Protein AF-A0A8H6TIL1-F1 (afdb_monomer_lite)

Radius of gyration: 24.9 Å; chains: 1; bounding box: 30×81×72 Å

Sequence (119 aa):
MLFAPAFISALLAAVATASPVRVPAKRNAIGIQLGSRISNNDDVAWIDGQKQSTAITITSGVANPCDFTFTLDGIDGTLQLFGCGTTPFGINNNGVEYALCERFSEPDNFGIHTTFHCA

Structure (mmCIF, N/CA/C/O backbone):
data_AF-A0A8H6TIL1-F1
#
_entry.id   AF-A0A8H6TIL1-F1
#
loop_
_atom_site.group_PDB
_atom_site.id
_atom_site.type_symbol
_atom_site.label_atom_id
_atom_site.label_alt_id
_atom_site.label_comp_id
_atom_site.label_asym_id
_atom_site.label_entity_id
_atom_site.label_seq_id
_atom_site.pdbx_PDB_ins_code
_atom_site.Cartn_x
_atom_site.Cartn_y
_atom_site.Cartn_z
_atom_site.occupancy
_atom_site.B_iso_or_equiv
_atom_site.auth_seq_id
_atom_site.auth_comp_id
_atom_site.auth_asym_id
_atom_site.auth_atom_id
_atom_site.pdbx_PDB_model_num
ATOM 1 N N . MET A 1 1 ? -12.234 59.659 56.436 1.00 40.84 1 MET A N 1
ATOM 2 C CA . MET A 1 1 ? -13.197 58.722 55.820 1.00 40.84 1 MET A CA 1
ATOM 3 C C . MET A 1 1 ? -12.487 58.058 54.650 1.00 40.84 1 MET A C 1
ATOM 5 O O . MET A 1 1 ? -12.149 58.751 53.701 1.00 40.84 1 MET A O 1
ATOM 9 N N . LEU A 1 2 ? -12.128 56.778 54.793 1.00 40.16 2 LEU A N 1
ATOM 10 C CA . LEU A 1 2 ? -11.455 55.971 53.767 1.00 40.16 2 LEU A CA 1
ATOM 11 C C . LEU A 1 2 ? -12.492 55.550 52.713 1.00 40.16 2 LEU A C 1
ATOM 13 O O . LEU A 1 2 ? -13.504 54.963 53.083 1.00 40.16 2 LEU A O 1
ATOM 17 N N . PHE A 1 3 ? -12.237 55.816 51.433 1.00 43.03 3 PHE A N 1
ATOM 18 C CA . PHE A 1 3 ? -13.013 55.268 50.318 1.00 43.03 3 PHE A CA 1
ATOM 19 C C . PHE A 1 3 ? -12.137 54.288 49.536 1.00 43.03 3 PHE A C 1
ATOM 21 O O . PHE A 1 3 ? -11.094 54.667 49.011 1.00 43.03 3 PHE A O 1
ATOM 28 N N . ALA A 1 4 ? -12.583 53.038 49.453 1.00 54.81 4 ALA A N 1
ATOM 29 C CA . ALA A 1 4 ? -12.119 52.053 48.487 1.00 54.81 4 ALA A CA 1
ATOM 30 C C . ALA A 1 4 ? -13.309 51.666 47.600 1.00 54.81 4 ALA A C 1
ATOM 32 O O . ALA A 1 4 ? -14.420 51.528 48.119 1.00 54.81 4 ALA A O 1
ATOM 33 N N . PRO A 1 5 ? -13.088 51.422 46.302 1.00 54.09 5 PRO A N 1
ATOM 34 C CA . PRO A 1 5 ? -13.904 50.449 45.599 1.00 54.09 5 PRO A CA 1
ATOM 35 C C . PRO A 1 5 ? -13.039 49.330 45.013 1.00 54.09 5 PRO A C 1
ATOM 37 O O . PRO A 1 5 ? -12.073 49.552 44.284 1.00 54.09 5 PRO A O 1
ATOM 40 N N . ALA A 1 6 ? -13.429 48.110 45.372 1.00 53.34 6 ALA A N 1
ATOM 41 C CA . ALA A 1 6 ? -12.929 46.855 44.847 1.00 53.34 6 ALA A CA 1
ATOM 42 C C . ALA A 1 6 ? -13.335 46.687 43.373 1.00 53.34 6 ALA A C 1
ATOM 44 O O . ALA A 1 6 ? -14.516 46.776 43.039 1.00 53.34 6 ALA A O 1
ATOM 45 N N . PHE A 1 7 ? -12.368 46.400 42.501 1.00 51.50 7 PHE A N 1
ATOM 46 C CA . PHE A 1 7 ? -12.638 45.926 41.146 1.00 51.50 7 PHE A CA 1
ATOM 47 C C . PHE A 1 7 ? -12.759 44.399 41.171 1.00 51.50 7 PHE A C 1
ATOM 49 O O . PHE A 1 7 ? -11.818 43.692 41.526 1.00 51.50 7 PHE A O 1
ATOM 56 N N . ILE A 1 8 ? -13.951 43.908 40.838 1.00 56.97 8 ILE A N 1
ATOM 57 C CA . ILE A 1 8 ? -14.301 42.487 40.785 1.00 56.97 8 ILE A CA 1
ATOM 58 C C . ILE A 1 8 ? -13.868 41.928 39.424 1.00 56.97 8 ILE A C 1
ATOM 60 O O . ILE A 1 8 ? -14.342 42.374 38.381 1.00 56.97 8 ILE A O 1
ATOM 64 N N . SER A 1 9 ? -12.968 40.945 39.451 1.00 54.09 9 SER A N 1
ATOM 65 C CA . SER A 1 9 ? -12.532 40.149 38.301 1.00 54.09 9 SER A CA 1
ATOM 66 C C . SER A 1 9 ? -13.682 39.313 37.727 1.00 54.09 9 SER A C 1
ATOM 68 O O . SER A 1 9 ? -14.272 38.504 38.440 1.00 54.09 9 SER A O 1
ATOM 70 N N . ALA A 1 10 ? -13.961 39.448 36.428 1.00 54.19 10 ALA A N 1
ATOM 71 C CA . ALA A 1 10 ? -14.852 38.550 35.694 1.00 54.19 10 ALA A CA 1
ATOM 72 C C . ALA A 1 10 ? -14.026 37.448 35.009 1.00 54.19 10 ALA A C 1
ATOM 74 O O . ALA A 1 10 ? -13.304 37.700 34.045 1.00 54.19 10 ALA A O 1
ATOM 75 N N . LEU A 1 11 ? -14.118 36.224 35.530 1.00 51.03 11 LEU A N 1
ATOM 76 C CA . LEU A 1 11 ? -13.513 35.025 34.956 1.00 51.03 11 LEU A CA 1
ATOM 77 C C . LEU A 1 11 ? -14.486 34.452 33.907 1.00 51.03 11 LEU A C 1
ATOM 79 O O . LEU A 1 11 ? -15.530 33.911 34.269 1.00 51.03 11 LEU A O 1
ATOM 83 N N . LEU A 1 12 ? -14.183 34.580 32.612 1.00 54.22 12 LEU A N 1
ATOM 84 C CA . LEU A 1 12 ? -14.920 33.855 31.571 1.00 54.22 12 LEU A CA 1
ATOM 85 C C . LEU A 1 12 ? -14.523 32.372 31.628 1.00 54.22 12 LEU A C 1
ATOM 87 O O . LEU A 1 12 ? -13.418 32.003 31.236 1.00 54.22 12 LEU A O 1
ATOM 91 N N . ALA A 1 13 ? -15.431 31.518 32.097 1.00 49.47 13 ALA A N 1
ATOM 92 C CA . ALA A 1 13 ? -15.307 30.073 31.957 1.00 49.47 13 ALA A CA 1
ATOM 93 C C . ALA A 1 13 ? -15.674 29.675 30.517 1.00 49.47 13 ALA A C 1
ATOM 95 O O . ALA A 1 13 ? -16.843 29.686 30.135 1.00 49.47 13 ALA A O 1
ATOM 96 N N . ALA A 1 14 ? -14.670 29.348 29.703 1.00 56.03 14 ALA A N 1
ATOM 97 C CA . ALA A 1 14 ? -14.881 28.751 28.392 1.00 56.03 14 ALA A CA 1
ATOM 98 C C . ALA A 1 14 ? -15.349 27.296 28.566 1.00 56.03 14 ALA A C 1
ATOM 100 O O . ALA A 1 14 ? -14.618 26.456 29.091 1.00 56.03 14 ALA A O 1
ATOM 101 N N . VAL A 1 15 ? -16.573 26.991 28.129 1.00 53.28 15 VAL A N 1
ATOM 102 C CA . VAL A 1 15 ? -17.054 25.611 27.994 1.00 53.28 15 VAL A CA 1
ATOM 103 C C . VAL A 1 15 ? -16.324 24.982 26.810 1.00 53.28 15 VAL A C 1
ATOM 105 O O . VAL A 1 15 ? -16.613 25.289 25.656 1.00 53.28 15 VAL A O 1
ATOM 108 N N . ALA A 1 16 ? -15.351 24.118 27.093 1.00 50.75 16 ALA A N 1
ATOM 109 C CA . ALA A 1 16 ? -14.731 23.27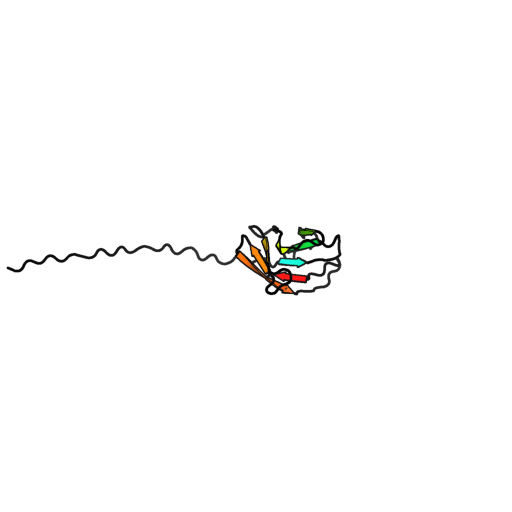1 26.085 1.00 50.75 16 ALA A CA 1
ATOM 110 C C . ALA A 1 16 ? -15.727 22.168 25.696 1.00 50.75 16 ALA A C 1
ATOM 112 O O . ALA A 1 16 ? -16.036 21.283 26.494 1.00 50.75 16 ALA A O 1
ATOM 113 N N . THR A 1 17 ? -16.254 22.218 24.474 1.00 49.91 17 THR A N 1
ATOM 114 C CA . THR A 1 17 ? -17.010 21.106 23.894 1.00 49.91 17 THR A CA 1
ATOM 115 C C . THR A 1 17 ? -16.055 19.939 23.679 1.00 49.91 17 THR A C 1
ATOM 117 O O . THR A 1 17 ? -15.237 19.965 22.760 1.00 49.91 17 THR A O 1
ATOM 120 N N . ALA A 1 18 ? -16.127 18.932 24.549 1.00 50.44 18 ALA A N 1
ATOM 121 C CA . ALA A 1 18 ? -15.406 17.682 24.371 1.00 50.44 18 ALA A CA 1
ATOM 122 C C . ALA A 1 18 ? -15.880 17.020 23.068 1.00 50.44 18 ALA A C 1
ATOM 124 O O . ALA A 1 18 ? -17.033 16.605 22.953 1.00 50.44 18 ALA A O 1
ATOM 125 N N . SER A 1 19 ? -14.995 16.970 22.072 1.00 54.88 19 SER A N 1
ATOM 126 C CA . SER A 1 19 ? -15.228 16.247 20.825 1.00 54.88 19 SER A CA 1
ATOM 127 C C . SER A 1 19 ? -15.560 14.782 21.128 1.00 54.88 19 SER A C 1
ATOM 129 O O . SER A 1 19 ? -14.914 14.191 21.999 1.00 54.88 19 SER A O 1
ATOM 131 N N . PRO A 1 20 ? -16.526 14.161 20.425 1.00 50.28 20 PRO A N 1
ATOM 132 C CA . PRO A 1 20 ? -16.783 12.740 20.590 1.00 50.28 20 PRO A CA 1
ATOM 133 C C . PRO A 1 20 ? -15.507 11.965 20.254 1.00 50.28 20 PRO A C 1
ATOM 135 O O . PRO A 1 20 ? -14.940 12.112 19.168 1.00 50.28 20 PRO A O 1
ATOM 138 N N . VAL A 1 21 ? -15.054 11.152 21.209 1.00 50.41 21 VAL A N 1
ATOM 139 C CA . VAL A 1 21 ? -13.972 10.185 21.023 1.00 50.41 21 VAL A CA 1
ATOM 140 C C . VAL A 1 21 ? -14.415 9.244 19.908 1.00 50.41 21 VAL A C 1
ATOM 142 O O . VAL A 1 21 ? -15.286 8.399 20.110 1.00 50.41 21 VAL A O 1
ATOM 145 N N . ARG A 1 22 ? -13.867 9.425 18.700 1.00 49.22 22 ARG A N 1
ATOM 146 C CA . ARG A 1 22 ? -14.054 8.464 17.613 1.00 49.22 22 ARG A CA 1
ATOM 147 C C . ARG A 1 22 ? -13.409 7.164 18.068 1.00 49.22 22 ARG A C 1
ATOM 149 O O . ARG A 1 22 ? -12.187 7.067 18.119 1.00 49.22 22 ARG A O 1
ATOM 156 N N . VAL A 1 23 ? -14.232 6.180 18.417 1.00 42.72 23 VAL A N 1
ATOM 157 C CA . VAL A 1 23 ? -13.782 4.792 18.498 1.00 42.72 23 VAL A CA 1
ATOM 158 C C . VAL A 1 23 ? -13.228 4.459 17.111 1.00 42.72 23 VAL A C 1
ATOM 160 O O . VAL A 1 23 ? -13.970 4.626 16.138 1.00 42.72 23 VAL A O 1
ATOM 163 N N . PRO A 1 24 ? -11.946 4.074 16.968 1.00 49.22 24 PRO A N 1
ATOM 164 C CA . PRO A 1 24 ? -11.439 3.655 15.675 1.00 49.22 24 PRO A CA 1
ATOM 165 C C . PRO A 1 24 ? -12.2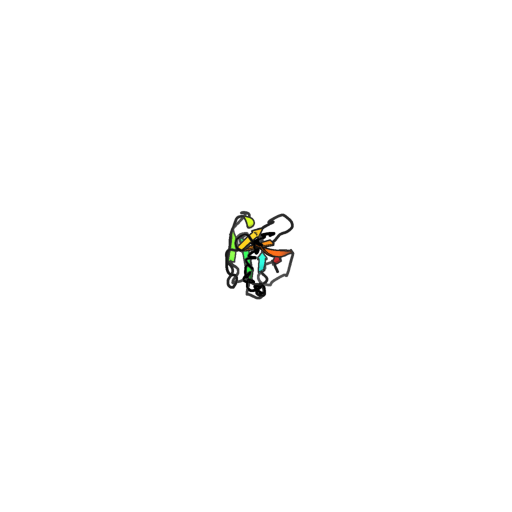89 2.467 15.228 1.00 49.22 24 PRO A C 1
ATOM 167 O O . PRO A 1 24 ? -12.366 1.453 15.924 1.00 49.22 24 PRO A O 1
ATOM 170 N N . ALA A 1 25 ? -12.990 2.626 14.103 1.00 50.81 25 ALA A N 1
ATOM 171 C CA . ALA A 1 25 ? -13.664 1.513 13.456 1.00 50.81 25 ALA A CA 1
ATOM 172 C C . ALA A 1 25 ? -12.636 0.390 13.289 1.00 50.81 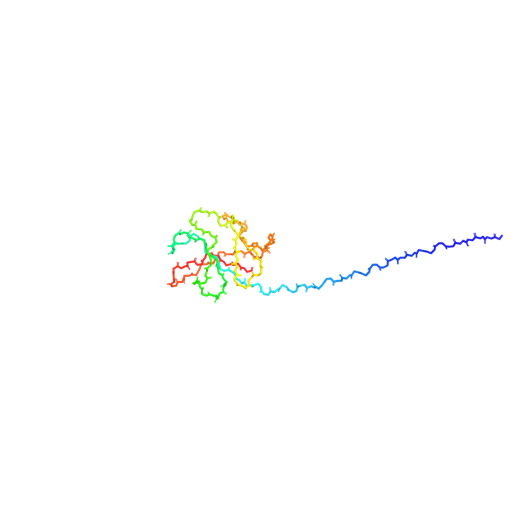25 ALA A C 1
ATOM 174 O O . ALA A 1 25 ? -11.473 0.669 12.987 1.00 50.81 25 ALA A O 1
ATOM 175 N N . LYS A 1 26 ? -13.048 -0.857 13.538 1.00 53.84 26 LYS A N 1
ATOM 176 C CA . LYS A 1 26 ? -12.221 -2.041 13.293 1.00 53.84 26 LYS A CA 1
ATOM 177 C C . LYS A 1 26 ? -11.641 -1.908 11.881 1.00 53.84 26 LYS A C 1
ATOM 179 O O . LYS A 1 26 ? -12.400 -1.988 10.919 1.00 53.84 26 LYS A O 1
ATOM 184 N N . ARG A 1 27 ? -10.342 -1.602 11.771 1.00 64.06 27 ARG A N 1
ATOM 185 C CA . ARG A 1 27 ? -9.690 -1.425 10.470 1.00 64.06 27 ARG A CA 1
ATOM 186 C C . ARG A 1 27 ? -9.738 -2.769 9.762 1.00 64.06 27 ARG A C 1
ATOM 188 O O . ARG A 1 27 ? -9.491 -3.805 10.382 1.00 64.06 27 ARG A O 1
ATOM 195 N N . ASN A 1 28 ? -10.131 -2.748 8.497 1.00 73.50 28 ASN A N 1
ATOM 196 C CA . ASN A 1 28 ? -10.043 -3.939 7.675 1.00 73.50 28 ASN A CA 1
ATOM 197 C C . ASN A 1 28 ? -8.560 -4.176 7.412 1.00 73.50 28 ASN A C 1
ATOM 199 O O . ASN A 1 28 ? -7.872 -3.255 6.975 1.00 73.50 28 ASN A O 1
ATOM 203 N N . ALA A 1 29 ? -8.079 -5.380 7.709 1.00 81.19 29 ALA A N 1
ATOM 204 C CA . ALA A 1 29 ? -6.723 -5.742 7.349 1.00 81.19 29 ALA A CA 1
ATOM 205 C C . ALA A 1 29 ? -6.606 -5.818 5.818 1.00 81.19 29 ALA A C 1
ATOM 207 O O . ALA A 1 29 ? -7.563 -6.203 5.131 1.00 81.19 29 ALA A O 1
ATOM 208 N N . ILE A 1 30 ? -5.471 -5.367 5.293 1.00 84.06 30 ILE A N 1
ATOM 209 C CA . ILE A 1 30 ? -5.226 -5.231 3.855 1.00 84.06 30 ILE A CA 1
ATOM 210 C C . ILE A 1 30 ? -4.092 -6.174 3.465 1.00 84.06 30 ILE A C 1
ATOM 212 O O . ILE A 1 30 ? -2.993 -6.098 4.022 1.00 84.06 30 ILE A O 1
ATOM 216 N N . GLY A 1 31 ? -4.352 -7.011 2.466 1.00 84.56 31 GLY A N 1
ATOM 217 C CA . GLY A 1 31 ? -3.343 -7.820 1.801 1.00 84.56 31 GLY A CA 1
ATOM 218 C C . GLY A 1 31 ? -2.728 -7.048 0.638 1.00 84.56 31 GLY A C 1
ATOM 219 O O . GLY A 1 31 ? -3.448 -6.464 -0.177 1.00 84.56 31 GLY A O 1
ATOM 220 N N . ILE A 1 32 ? -1.396 -7.040 0.563 1.00 80.12 32 ILE A N 1
ATOM 221 C CA . ILE A 1 32 ? -0.636 -6.413 -0.523 1.00 80.12 32 ILE A CA 1
ATOM 222 C C . ILE A 1 32 ? 0.272 -7.451 -1.181 1.00 80.12 32 ILE A C 1
ATOM 224 O O . ILE A 1 32 ? 1.025 -8.184 -0.522 1.00 80.12 32 ILE A O 1
ATOM 228 N N . GLN A 1 33 ? 0.260 -7.449 -2.508 1.00 78.31 33 GLN A N 1
ATOM 229 C CA . GLN A 1 33 ? 1.219 -8.171 -3.322 1.00 78.31 33 GLN A CA 1
ATOM 230 C C . GLN A 1 33 ? 2.003 -7.183 -4.173 1.00 78.31 33 GLN A C 1
ATOM 232 O O . GLN A 1 33 ? 1.429 -6.463 -4.985 1.00 78.31 33 GLN A O 1
ATOM 237 N N . LEU A 1 34 ? 3.324 -7.191 -3.992 1.00 74.44 34 LEU A N 1
ATOM 238 C CA . LEU A 1 34 ? 4.242 -6.398 -4.800 1.00 74.44 34 LEU A CA 1
ATOM 239 C C . LEU A 1 34 ? 4.962 -7.279 -5.825 1.00 74.44 34 LEU A C 1
ATOM 241 O O . LEU A 1 34 ? 5.518 -8.319 -5.456 1.00 74.44 34 LEU A O 1
ATOM 245 N N . GLY A 1 35 ? 4.981 -6.846 -7.084 1.00 61.03 35 GLY A N 1
ATOM 246 C CA . GLY A 1 35 ? 5.829 -7.359 -8.157 1.00 61.03 35 GLY A CA 1
ATOM 247 C C . GLY A 1 35 ? 5.596 -8.823 -8.521 1.00 61.03 35 GLY A C 1
ATOM 248 O O . GLY A 1 35 ? 6.538 -9.504 -8.936 1.00 61.03 35 GLY A O 1
ATOM 249 N N . SER A 1 36 ? 4.379 -9.343 -8.340 1.00 56.06 36 SER A N 1
ATOM 250 C CA . SER A 1 36 ? 4.114 -10.756 -8.609 1.00 56.06 36 SER A CA 1
ATOM 251 C C . SER A 1 36 ? 3.714 -11.029 -10.051 1.00 56.06 36 SER A C 1
ATOM 253 O O . SER A 1 36 ? 3.001 -10.290 -10.727 1.00 56.06 36 SER A O 1
ATOM 255 N N . ARG A 1 37 ? 4.203 -12.170 -10.518 1.00 48.91 37 ARG A N 1
ATOM 256 C CA . ARG A 1 37 ? 4.345 -12.580 -11.913 1.00 48.91 37 ARG A CA 1
ATOM 257 C C . ARG A 1 37 ? 3.078 -13.210 -12.505 1.00 48.91 37 ARG A C 1
ATOM 259 O O . ARG A 1 37 ? 3.185 -13.991 -13.446 1.00 48.91 37 ARG A O 1
ATOM 266 N N . ILE A 1 38 ? 1.901 -12.947 -11.942 1.00 50.56 38 ILE A N 1
ATOM 267 C CA . ILE A 1 38 ? 0.668 -13.641 -12.353 1.00 50.56 38 ILE A CA 1
ATOM 268 C C . ILE A 1 38 ? 0.050 -13.074 -13.612 1.00 50.56 38 ILE A C 1
ATOM 270 O O . ILE A 1 38 ? -0.490 -13.814 -14.431 1.00 50.56 38 ILE A O 1
ATOM 274 N N . SER A 1 39 ? 0.241 -11.787 -13.828 1.00 50.66 39 SER A N 1
ATOM 275 C CA . SER A 1 39 ? -0.010 -11.155 -15.105 1.00 50.66 39 SER A CA 1
ATOM 276 C C . SER A 1 39 ? 0.666 -9.796 -15.046 1.00 50.66 39 SER A C 1
ATOM 278 O O . SER A 1 39 ? 0.164 -8.900 -14.391 1.00 50.66 39 SER A O 1
ATOM 280 N N . ASN A 1 40 ? 1.813 -9.645 -15.709 1.00 61.50 40 ASN A N 1
ATOM 281 C CA . ASN A 1 40 ? 2.408 -8.341 -16.054 1.00 61.50 40 ASN A CA 1
ATOM 282 C C . ASN A 1 40 ? 3.254 -7.578 -15.005 1.00 61.50 40 ASN A C 1
ATOM 284 O O . ASN A 1 40 ? 3.632 -6.446 -15.294 1.00 61.50 40 ASN A O 1
ATOM 288 N N . ASN A 1 41 ? 3.673 -8.193 -13.887 1.00 68.44 41 ASN A N 1
ATOM 289 C CA . ASN A 1 41 ? 4.395 -7.506 -12.791 1.00 68.44 41 ASN A CA 1
ATOM 290 C C . ASN A 1 41 ? 3.567 -6.372 -12.164 1.00 68.44 41 ASN A C 1
ATOM 292 O O . ASN A 1 41 ? 4.079 -5.290 -11.899 1.00 68.44 41 ASN A O 1
ATOM 296 N N . ASP A 1 42 ? 2.278 -6.609 -11.960 1.00 77.75 42 ASP A N 1
ATOM 297 C CA . ASP A 1 42 ? 1.410 -5.624 -11.331 1.00 77.75 42 ASP A CA 1
ATOM 298 C C . ASP A 1 42 ? 1.542 -5.697 -9.801 1.00 77.75 42 ASP A C 1
ATOM 300 O O . ASP A 1 42 ? 1.666 -6.778 -9.214 1.00 77.75 42 ASP A O 1
ATOM 304 N N . ASP A 1 43 ? 1.503 -4.533 -9.159 1.00 82.62 43 ASP A N 1
ATOM 305 C CA . ASP A 1 43 ? 1.336 -4.408 -7.716 1.00 82.62 43 ASP A CA 1
ATOM 306 C C . ASP A 1 43 ? -0.160 -4.321 -7.429 1.00 82.62 43 ASP A C 1
ATOM 308 O O . ASP A 1 43 ? -0.858 -3.490 -8.016 1.00 82.62 43 ASP A O 1
ATOM 312 N N . VAL A 1 44 ? -0.671 -5.168 -6.539 1.00 84.31 44 VAL A N 1
ATOM 313 C CA . VAL A 1 44 ? -2.111 -5.273 -6.272 1.00 84.31 44 VAL A CA 1
ATOM 314 C C . VAL A 1 44 ? -2.422 -5.245 -4.774 1.00 84.31 44 VAL A C 1
ATOM 316 O O . VAL A 1 44 ? -1.607 -5.656 -3.943 1.00 84.31 44 VAL A O 1
ATOM 319 N N . ALA A 1 45 ? -3.620 -4.768 -4.434 1.00 86.44 45 ALA A N 1
ATOM 320 C CA . ALA A 1 45 ? -4.149 -4.709 -3.070 1.00 86.44 45 ALA A CA 1
ATOM 321 C C . ALA A 1 45 ? -5.543 -5.342 -2.979 1.00 86.44 45 ALA A C 1
ATOM 323 O O . ALA A 1 45 ? -6.336 -5.246 -3.918 1.00 86.44 45 ALA A O 1
ATOM 324 N N . TRP A 1 46 ? -5.873 -5.938 -1.833 1.00 84.38 46 TRP A N 1
ATOM 325 C CA . TRP A 1 46 ? -7.216 -6.440 -1.524 1.00 84.38 46 TRP A CA 1
ATOM 326 C C . TRP A 1 46 ? -7.512 -6.370 -0.020 1.00 84.38 46 TRP A C 1
ATOM 328 O O . TRP A 1 46 ? -6.616 -6.205 0.805 1.00 84.38 46 TRP A O 1
ATOM 338 N N . ILE A 1 47 ? -8.786 -6.510 0.347 1.00 83.38 47 ILE A N 1
ATOM 339 C CA . ILE A 1 47 ? -9.205 -6.642 1.748 1.00 83.38 47 ILE A CA 1
ATOM 340 C C . ILE A 1 47 ? -9.048 -8.094 2.196 1.00 83.38 47 ILE A C 1
ATOM 342 O O . ILE A 1 47 ? -9.551 -9.004 1.530 1.00 83.38 47 ILE A O 1
ATOM 346 N N . ASP A 1 48 ? -8.410 -8.325 3.341 1.00 77.56 48 ASP A N 1
ATOM 347 C CA . ASP A 1 48 ? -8.216 -9.679 3.857 1.00 77.56 48 ASP A CA 1
ATOM 348 C C . ASP A 1 48 ? -9.538 -10.416 4.081 1.00 77.56 48 ASP A C 1
ATOM 350 O O . ASP A 1 48 ? -10.539 -9.863 4.542 1.00 77.56 48 ASP A O 1
ATOM 354 N N . GLY A 1 49 ? -9.540 -11.702 3.730 1.00 70.75 49 GLY A N 1
ATOM 355 C CA . GLY A 1 49 ? -10.736 -12.542 3.743 1.00 70.75 49 GLY A CA 1
ATOM 356 C C . GLY A 1 49 ? -11.655 -12.363 2.528 1.00 70.75 49 GLY A C 1
ATOM 357 O O . GLY A 1 49 ? -12.581 -13.159 2.362 1.00 70.75 49 GLY A O 1
ATOM 358 N N . GLN A 1 50 ? -11.408 -11.381 1.652 1.00 72.25 50 GLN A N 1
ATOM 359 C CA . GLN A 1 50 ? -12.038 -11.334 0.332 1.00 72.25 50 GLN A CA 1
ATOM 360 C C . GLN A 1 50 ? -11.280 -12.206 -0.676 1.00 72.25 50 GLN A C 1
ATOM 362 O O . GLN A 1 50 ? -10.117 -12.562 -0.490 1.00 72.25 50 GLN A O 1
ATOM 367 N N . LYS A 1 51 ? -11.961 -12.584 -1.763 1.00 67.25 51 LYS A N 1
ATOM 368 C CA . LYS A 1 51 ? -11.325 -13.328 -2.855 1.00 67.25 51 LYS A CA 1
ATOM 369 C C . LYS A 1 51 ? -10.327 -12.415 -3.557 1.00 67.25 51 LYS A C 1
ATOM 371 O O . LYS A 1 51 ? -10.719 -11.358 -4.018 1.00 67.25 51 LYS A O 1
ATOM 376 N N . GLN A 1 52 ? -9.098 -12.859 -3.785 1.00 65.50 52 GLN A N 1
ATOM 377 C CA . GLN A 1 52 ? -8.099 -12.069 -4.524 1.00 65.50 52 GLN A CA 1
ATOM 378 C C . GLN A 1 52 ? -8.498 -11.725 -5.968 1.00 65.50 52 GLN A C 1
ATOM 380 O O . GLN A 1 52 ? -7.918 -10.829 -6.564 1.00 65.50 52 GLN A O 1
ATOM 385 N N . SER A 1 53 ? -9.519 -12.369 -6.545 1.00 69.81 53 SER A N 1
ATOM 386 C CA . SER A 1 53 ? -10.111 -11.927 -7.817 1.00 69.81 53 SER A CA 1
ATOM 387 C C . SER A 1 53 ? -10.759 -10.537 -7.741 1.00 69.81 53 SER A C 1
ATOM 389 O O . SER A 1 53 ? -11.109 -9.978 -8.773 1.00 69.81 53 SER A O 1
ATOM 391 N N . THR A 1 54 ? -10.984 -10.011 -6.534 1.00 75.56 54 THR A N 1
ATOM 392 C CA . THR A 1 54 ? -11.442 -8.637 -6.289 1.00 75.56 54 THR A CA 1
ATOM 393 C C . THR A 1 54 ? -10.281 -7.693 -5.981 1.00 75.56 54 THR A C 1
ATOM 395 O O . THR A 1 54 ? -10.517 -6.568 -5.547 1.00 75.56 54 THR A O 1
ATOM 398 N N . ALA A 1 55 ? -9.034 -8.143 -6.170 1.00 79.50 55 ALA A N 1
ATOM 399 C CA . ALA A 1 55 ? -7.870 -7.291 -6.019 1.00 79.50 55 ALA A CA 1
ATOM 400 C C . ALA A 1 55 ? -7.893 -6.162 -7.050 1.00 79.50 55 ALA A C 1
ATOM 402 O O . ALA A 1 55 ? -8.322 -6.327 -8.194 1.00 79.50 55 ALA A O 1
ATOM 403 N N . ILE A 1 56 ? -7.394 -5.014 -6.619 1.00 85.31 56 ILE A N 1
ATOM 404 C CA . ILE A 1 56 ? -7.218 -3.835 -7.455 1.00 85.31 56 ILE A CA 1
ATOM 405 C C . ILE A 1 56 ? -5.741 -3.642 -7.775 1.00 85.31 56 ILE A C 1
ATOM 407 O O . ILE A 1 56 ? -4.872 -3.894 -6.940 1.00 85.31 56 ILE A O 1
ATOM 411 N N . THR A 1 57 ? -5.456 -3.150 -8.974 1.00 86.31 57 THR A N 1
ATOM 412 C CA . THR A 1 57 ? -4.102 -2.773 -9.378 1.00 86.31 57 THR A CA 1
ATOM 413 C C . THR A 1 57 ? -3.723 -1.429 -8.759 1.00 86.31 57 THR A C 1
ATOM 415 O O . THR A 1 57 ? -4.392 -0.425 -8.997 1.00 86.31 57 THR A O 1
ATOM 418 N N . ILE A 1 58 ? -2.644 -1.413 -7.977 1.00 85.75 58 ILE A N 1
ATOM 419 C CA . ILE A 1 58 ? -1.987 -0.206 -7.457 1.00 85.75 58 ILE A CA 1
ATOM 420 C C . ILE A 1 58 ? -1.144 0.418 -8.572 1.00 85.75 58 ILE A C 1
ATOM 422 O O . ILE A 1 58 ? -1.262 1.604 -8.867 1.00 85.75 58 ILE A O 1
ATOM 426 N N . THR A 1 59 ? -0.298 -0.393 -9.209 1.00 84.69 59 THR A N 1
ATOM 427 C CA . THR A 1 59 ? 0.495 0.007 -10.372 1.00 84.69 59 THR A CA 1
ATOM 428 C C . THR A 1 59 ? 0.815 -1.198 -11.249 1.00 84.69 59 THR A C 1
ATOM 430 O O . THR A 1 59 ? 0.677 -2.341 -10.819 1.00 84.69 59 THR A O 1
ATOM 433 N N . SER A 1 60 ? 1.224 -0.938 -12.489 1.00 78.88 60 SER A N 1
ATOM 434 C CA . SER A 1 60 ? 1.574 -1.965 -13.470 1.00 78.88 60 SER A CA 1
ATOM 435 C C . SER A 1 60 ? 3.031 -1.850 -13.908 1.00 78.88 60 SER A C 1
ATOM 437 O O . SER A 1 60 ? 3.487 -0.757 -14.268 1.00 78.88 60 SER A O 1
ATOM 439 N N . GLY A 1 61 ? 3.747 -2.972 -13.973 1.00 73.06 61 GLY A N 1
ATOM 440 C CA . GLY A 1 61 ? 5.095 -3.046 -14.537 1.00 73.06 61 GLY A CA 1
ATOM 441 C C . GLY A 1 61 ? 6.228 -2.811 -13.530 1.00 73.06 61 GLY A C 1
ATOM 442 O O . GLY A 1 61 ? 6.447 -3.611 -12.633 1.00 73.06 61 GLY A O 1
ATOM 443 N N . VAL A 1 62 ? 7.058 -1.783 -13.755 1.00 69.44 62 VAL A N 1
ATOM 444 C CA . VAL A 1 62 ? 8.279 -1.507 -12.952 1.00 69.44 62 VAL A CA 1
ATOM 445 C C . VAL A 1 62 ? 8.230 -0.166 -12.217 1.00 69.44 62 VAL A C 1
ATOM 447 O O . VAL A 1 62 ? 9.250 0.309 -11.718 1.00 69.44 62 VAL A O 1
ATOM 450 N N . ALA A 1 63 ? 7.067 0.484 -12.204 1.00 80.06 63 ALA A N 1
ATOM 451 C CA . ALA A 1 63 ? 6.890 1.745 -11.502 1.00 80.06 63 ALA A CA 1
ATOM 452 C C . ALA A 1 63 ? 6.863 1.512 -9.984 1.00 80.06 63 ALA A C 1
ATOM 454 O O . ALA A 1 63 ? 6.488 0.441 -9.519 1.00 80.06 63 ALA A O 1
ATOM 455 N N . ASN A 1 64 ? 7.283 2.509 -9.205 1.00 82.94 64 ASN A N 1
ATOM 456 C CA . ASN A 1 64 ? 7.283 2.398 -7.752 1.00 82.94 64 ASN A CA 1
ATOM 457 C C . ASN A 1 64 ? 5.842 2.521 -7.220 1.00 82.94 64 ASN A C 1
ATOM 459 O O . ASN A 1 64 ? 5.234 3.577 -7.401 1.00 82.94 64 ASN A O 1
ATOM 463 N N . PRO A 1 65 ? 5.296 1.510 -6.524 1.00 84.12 65 PRO A N 1
ATOM 464 C CA . PRO A 1 65 ? 3.913 1.533 -6.048 1.00 84.12 65 PRO A CA 1
ATOM 465 C C . PRO A 1 65 ? 3.617 2.655 -5.044 1.00 84.12 65 PRO A C 1
ATOM 467 O O . PRO A 1 65 ? 2.467 3.061 -4.904 1.00 84.12 65 PRO A O 1
ATOM 470 N N . CYS A 1 66 ? 4.634 3.196 -4.366 1.00 88.50 66 CYS A N 1
ATOM 471 C CA . CYS A 1 66 ? 4.469 4.318 -3.437 1.00 88.50 66 CYS A CA 1
ATOM 472 C C . CYS A 1 66 ? 4.094 5.638 -4.123 1.00 88.50 66 CYS A C 1
ATOM 474 O O . CYS A 1 66 ? 3.582 6.543 -3.464 1.00 88.50 66 CYS A O 1
ATOM 476 N N . ASP A 1 67 ? 4.319 5.760 -5.431 1.00 89.12 67 ASP A N 1
ATOM 477 C CA . ASP A 1 67 ? 3.970 6.967 -6.186 1.00 89.12 67 ASP A CA 1
ATOM 478 C C . ASP A 1 67 ? 2.487 6.987 -6.597 1.00 89.12 67 ASP A C 1
ATOM 480 O O . ASP A 1 67 ? 2.010 7.973 -7.160 1.00 89.12 67 ASP A O 1
ATOM 484 N N . PHE A 1 68 ? 1.745 5.913 -6.298 1.00 90.00 68 PHE A N 1
ATOM 485 C CA . PHE A 1 68 ? 0.362 5.730 -6.716 1.00 90.00 68 PHE A CA 1
ATOM 486 C C . PHE A 1 68 ? -0.587 5.679 -5.530 1.00 90.00 68 PHE A C 1
ATOM 488 O O . PHE A 1 68 ? -0.308 5.109 -4.473 1.00 90.00 68 PHE A O 1
ATOM 495 N N . THR A 1 69 ? -1.753 6.269 -5.748 1.00 91.94 69 THR A N 1
ATOM 496 C CA . THR A 1 69 ? -2.877 6.180 -4.837 1.00 91.94 69 THR A CA 1
ATOM 497 C C . THR A 1 69 ? -3.896 5.167 -5.334 1.00 91.94 69 THR A C 1
ATOM 499 O O . THR A 1 69 ? -4.062 4.967 -6.536 1.00 91.94 69 THR A O 1
ATOM 502 N N . PHE A 1 70 ? -4.597 4.530 -4.403 1.00 89.94 70 PHE A N 1
ATOM 503 C CA . PHE A 1 70 ? -5.597 3.514 -4.701 1.00 89.94 70 PHE A CA 1
ATOM 504 C C . PHE A 1 70 ? -6.754 3.549 -3.697 1.00 89.94 70 PHE A C 1
ATOM 506 O O . PHE A 1 70 ? -6.673 4.184 -2.648 1.00 89.94 70 PHE A O 1
ATOM 513 N N . THR A 1 71 ? -7.858 2.880 -4.021 1.00 89.75 71 THR A N 1
ATOM 514 C CA . THR A 1 71 ? -9.064 2.822 -3.180 1.00 89.75 71 THR A CA 1
ATOM 515 C C . THR A 1 71 ? -9.519 1.381 -3.031 1.00 89.75 71 THR A C 1
ATOM 517 O O . THR A 1 71 ? -9.535 0.649 -4.015 1.00 89.75 71 THR A O 1
ATOM 520 N N . LEU A 1 72 ? -9.928 0.983 -1.828 1.00 85.31 72 LEU A N 1
ATOM 521 C CA . LEU A 1 72 ? -10.449 -0.356 -1.561 1.00 85.31 72 LEU A CA 1
ATOM 522 C C . LEU A 1 72 ? -11.897 -0.283 -1.095 1.00 85.31 72 LEU A C 1
ATOM 524 O O . LEU A 1 72 ? -12.242 0.540 -0.246 1.00 85.31 72 LEU A O 1
ATOM 528 N N . ASP A 1 73 ? -12.725 -1.188 -1.609 1.00 81.69 73 ASP A N 1
ATOM 529 C CA . ASP A 1 73 ? -14.113 -1.303 -1.178 1.00 81.69 73 ASP A CA 1
ATOM 530 C C . ASP A 1 73 ? -14.185 -1.595 0.328 1.00 81.69 73 ASP A C 1
ATOM 532 O O . ASP A 1 73 ? -13.598 -2.552 0.837 1.00 81.69 73 ASP A O 1
ATOM 536 N N . GLY A 1 74 ? -14.921 -0.753 1.055 1.00 78.38 74 GLY A N 1
ATOM 537 C CA . GLY A 1 74 ? -15.029 -0.828 2.514 1.00 78.38 74 GLY A CA 1
ATOM 538 C C . GLY A 1 74 ? -13.973 -0.026 3.278 1.00 78.38 74 GLY A C 1
ATOM 539 O O . GLY A 1 74 ? -13.947 -0.108 4.508 1.00 78.38 74 GLY A O 1
ATOM 540 N N . ILE A 1 75 ? -13.130 0.753 2.592 1.00 82.44 75 ILE A N 1
ATOM 541 C CA . ILE A 1 75 ? -12.242 1.742 3.211 1.00 82.44 75 ILE A CA 1
ATOM 542 C C . ILE A 1 75 ? -12.526 3.117 2.616 1.00 82.44 75 ILE A C 1
ATOM 544 O O . ILE A 1 75 ? -12.301 3.365 1.436 1.00 82.44 75 ILE A O 1
ATOM 548 N N . ASP A 1 76 ? -12.995 4.029 3.464 1.00 85.94 76 ASP A N 1
ATOM 549 C CA . ASP A 1 76 ? -13.237 5.407 3.057 1.00 85.94 76 ASP A CA 1
ATOM 550 C C . ASP A 1 76 ? -11.913 6.160 2.883 1.00 85.94 76 ASP A C 1
ATOM 552 O O . ASP A 1 76 ? -11.089 6.213 3.801 1.00 85.94 76 ASP A O 1
ATOM 556 N N . GLY A 1 77 ? -11.750 6.810 1.732 1.00 86.62 77 GLY A N 1
ATOM 557 C CA . GLY A 1 77 ? -10.610 7.673 1.431 1.00 86.62 77 GLY A CA 1
ATOM 558 C C . GLY A 1 77 ? -9.616 7.077 0.442 1.00 86.62 77 GLY A C 1
ATOM 559 O O . GLY A 1 77 ? -9.827 6.010 -0.134 1.00 86.62 77 GLY A O 1
ATOM 560 N N . THR A 1 78 ? -8.537 7.823 0.223 1.00 90.56 78 THR A N 1
ATOM 561 C CA . THR A 1 78 ? -7.496 7.474 -0.739 1.00 90.56 78 THR A CA 1
ATOM 562 C C . THR A 1 78 ? -6.312 6.861 -0.009 1.00 90.56 78 THR A C 1
ATOM 564 O O . THR A 1 78 ? -5.694 7.510 0.840 1.00 90.56 78 THR A O 1
ATOM 567 N N . LEU A 1 79 ? -5.986 5.622 -0.363 1.00 91.44 79 LEU A N 1
ATOM 568 C CA . LEU A 1 79 ? -4.858 4.880 0.176 1.00 91.44 79 LEU A CA 1
ATOM 569 C C . LEU A 1 79 ? -3.592 5.134 -0.640 1.00 91.44 79 LEU A C 1
ATOM 571 O O . LEU A 1 79 ? -3.654 5.357 -1.847 1.00 91.44 79 LEU A O 1
ATOM 575 N N . GLN A 1 80 ? -2.442 5.091 0.020 1.00 93.06 80 GLN A N 1
ATOM 576 C CA . GLN A 1 80 ? -1.131 5.191 -0.615 1.00 93.06 80 GLN A CA 1
ATOM 577 C C . GLN A 1 80 ? -0.137 4.329 0.151 1.00 93.06 80 GLN A C 1
ATOM 579 O O . GLN A 1 80 ? -0.120 4.360 1.382 1.00 93.06 80 GLN A O 1
ATOM 584 N N . LEU A 1 81 ? 0.711 3.586 -0.555 1.00 90.88 81 LEU A N 1
ATOM 585 C CA . LEU A 1 81 ? 1.815 2.884 0.093 1.00 90.88 81 LEU A CA 1
ATOM 586 C C . LEU A 1 81 ? 2.902 3.877 0.516 1.00 90.88 81 LEU A C 1
ATOM 588 O O . LEU A 1 81 ? 3.169 4.859 -0.175 1.00 90.88 81 LEU A O 1
ATOM 592 N N . PHE A 1 82 ? 3.563 3.611 1.638 1.00 90.12 82 PHE A N 1
ATOM 593 C CA . PHE A 1 82 ? 4.786 4.309 2.026 1.00 90.12 82 PHE A CA 1
ATOM 594 C C . PHE A 1 82 ? 5.862 3.310 2.434 1.00 90.12 82 PHE A C 1
ATOM 596 O O . PHE A 1 82 ? 5.574 2.184 2.832 1.00 90.12 82 PHE A O 1
ATOM 603 N N . GLY A 1 83 ? 7.121 3.731 2.329 1.00 86.00 83 GLY A N 1
ATOM 604 C CA . GLY A 1 83 ? 8.254 2.873 2.663 1.00 86.00 83 GLY A CA 1
ATOM 605 C C . GLY A 1 83 ? 8.491 1.738 1.663 1.00 86.00 83 GLY A C 1
ATOM 606 O O . GLY A 1 83 ? 9.021 0.695 2.027 1.00 86.00 83 GLY A O 1
ATOM 607 N N . CYS A 1 84 ? 8.092 1.892 0.397 1.00 82.56 84 CYS A N 1
ATOM 608 C CA . CYS A 1 84 ? 8.377 0.901 -0.643 1.00 82.56 84 CYS A CA 1
ATOM 609 C C . CYS A 1 84 ? 9.895 0.750 -0.799 1.00 82.56 84 CYS A C 1
ATOM 611 O O . CYS A 1 84 ? 10.586 1.686 -1.199 1.00 82.56 84 CYS A O 1
ATOM 613 N N . GLY A 1 85 ? 10.421 -0.424 -0.443 1.00 73.88 85 GLY A N 1
ATOM 614 C CA . GLY A 1 85 ? 11.862 -0.694 -0.431 1.00 73.88 85 GLY A CA 1
ATOM 615 C C . GLY A 1 85 ? 12.595 -0.257 0.844 1.00 73.88 85 GLY A C 1
ATOM 616 O O . GLY A 1 85 ? 13.811 -0.430 0.923 1.00 73.88 85 GLY A O 1
ATOM 617 N N . THR A 1 86 ? 11.891 0.263 1.852 1.00 76.50 86 THR A N 1
ATOM 618 C CA . THR A 1 86 ? 12.451 0.623 3.162 1.00 76.50 86 THR A CA 1
ATOM 619 C C . THR A 1 86 ? 11.600 0.057 4.304 1.00 76.50 86 THR A C 1
ATOM 621 O O . THR A 1 86 ? 10.562 -0.565 4.095 1.00 76.50 86 THR A O 1
ATOM 624 N N . THR A 1 87 ? 12.076 0.201 5.539 1.00 79.94 87 THR A N 1
ATOM 625 C CA . THR A 1 87 ? 11.318 -0.135 6.750 1.00 79.94 87 THR A CA 1
ATOM 626 C C . THR A 1 87 ? 11.198 1.118 7.618 1.00 79.94 87 THR A C 1
ATOM 628 O O . THR A 1 87 ? 12.232 1.748 7.862 1.00 79.94 87 THR A O 1
ATOM 631 N N . PRO A 1 88 ? 10.002 1.474 8.120 1.00 83.81 88 PRO A N 1
ATOM 632 C CA . PRO A 1 88 ? 8.747 0.721 8.024 1.00 83.81 88 PRO A CA 1
ATOM 633 C C . PRO A 1 88 ? 8.065 0.830 6.649 1.00 83.81 88 PRO A C 1
ATOM 635 O O . PRO A 1 88 ? 8.102 1.884 6.020 1.00 83.81 88 PRO A O 1
ATOM 638 N N . PHE A 1 89 ? 7.430 -0.264 6.222 1.00 87.19 89 PHE A N 1
ATOM 639 C CA . PHE A 1 89 ? 6.518 -0.307 5.075 1.00 87.19 89 PHE A CA 1
ATOM 640 C C . PHE A 1 89 ? 5.080 -0.245 5.597 1.00 87.19 89 PHE A C 1
ATOM 642 O O . PHE A 1 89 ? 4.774 -0.861 6.621 1.00 87.19 89 PHE A O 1
ATOM 649 N N . GLY A 1 90 ? 4.204 0.501 4.932 1.00 90.19 90 GLY A N 1
ATOM 650 C CA . GLY A 1 90 ? 2.854 0.735 5.432 1.00 90.19 90 GLY A CA 1
ATOM 651 C C . GLY A 1 90 ? 1.919 1.373 4.414 1.00 90.19 90 GLY A C 1
ATOM 652 O O . GLY A 1 90 ? 2.264 1.570 3.247 1.00 90.19 90 GLY A O 1
ATOM 653 N N . ILE A 1 91 ? 0.722 1.708 4.886 1.00 91.25 91 ILE A N 1
ATOM 654 C CA . ILE A 1 91 ? -0.343 2.353 4.121 1.00 91.25 91 ILE A CA 1
ATOM 655 C C . ILE A 1 91 ? -0.714 3.660 4.813 1.00 91.25 91 ILE A C 1
ATOM 657 O O . ILE A 1 91 ? -0.955 3.685 6.019 1.00 91.25 91 ILE A O 1
ATOM 661 N N . ASN A 1 92 ? -0.815 4.733 4.041 1.00 92.25 92 ASN A N 1
ATOM 662 C CA . ASN A 1 92 ? -1.439 5.988 4.432 1.00 92.25 92 ASN A CA 1
ATOM 663 C C . ASN A 1 92 ? -2.866 6.048 3.888 1.00 92.25 92 ASN A C 1
ATOM 665 O O . ASN A 1 92 ? -3.122 5.571 2.789 1.00 92.25 92 ASN A O 1
ATOM 669 N N . ASN A 1 93 ? -3.770 6.696 4.614 1.00 92.56 93 ASN A N 1
ATOM 670 C CA . ASN A 1 93 ? -5.091 7.093 4.143 1.00 9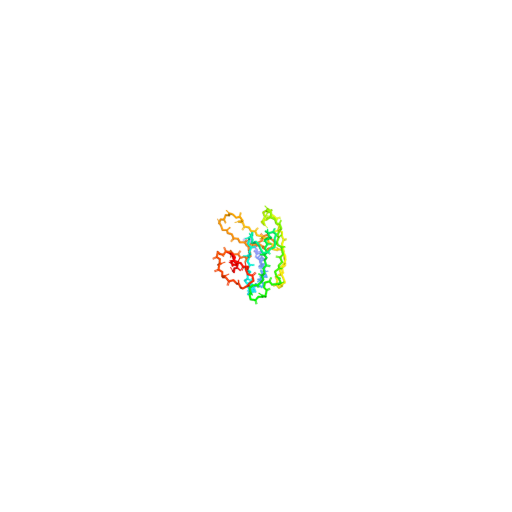2.56 93 ASN A CA 1
ATOM 671 C C . ASN A 1 93 ? -5.214 8.617 4.256 1.00 92.56 93 ASN A C 1
ATOM 673 O O . ASN A 1 93 ? -5.101 9.170 5.352 1.00 92.56 93 ASN A O 1
ATOM 677 N N . ASN A 1 94 ? -5.405 9.303 3.127 1.00 90.50 94 ASN A N 1
ATOM 678 C CA . ASN A 1 94 ? -5.484 10.767 3.049 1.00 90.50 94 ASN A CA 1
ATOM 679 C C . ASN A 1 94 ? -4.301 11.485 3.741 1.00 90.50 94 ASN A C 1
ATOM 681 O O . ASN A 1 94 ? -4.474 12.523 4.379 1.00 90.50 94 ASN A O 1
ATOM 685 N N . GLY A 1 95 ? -3.096 10.914 3.634 1.00 86.12 95 GLY A N 1
ATOM 686 C CA . GLY A 1 95 ? -1.865 11.471 4.211 1.00 86.12 95 GLY A CA 1
ATOM 687 C C . GLY A 1 95 ? -1.626 11.157 5.693 1.00 86.12 95 GLY A C 1
ATOM 688 O O . GLY A 1 95 ? -0.658 11.658 6.259 1.00 86.12 95 GLY A O 1
ATOM 689 N N . VAL A 1 96 ? -2.470 10.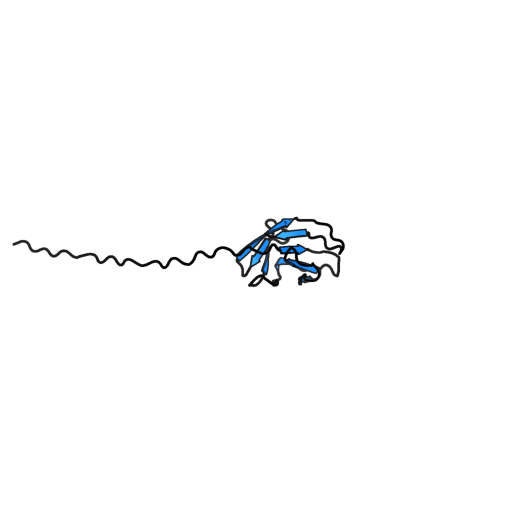336 6.323 1.00 87.88 96 VAL A N 1
ATOM 690 C CA . VAL A 1 96 ? -2.293 9.869 7.708 1.00 87.88 96 VAL A CA 1
ATOM 691 C C . VAL A 1 96 ? -2.003 8.374 7.712 1.00 87.88 96 VAL A C 1
ATOM 693 O O . VAL A 1 96 ? -2.639 7.635 6.967 1.00 87.88 96 VAL A O 1
ATOM 696 N N . GLU A 1 97 ? -1.085 7.919 8.567 1.00 89.44 97 GLU A N 1
ATOM 697 C CA . GLU A 1 97 ? -0.781 6.493 8.724 1.00 89.44 97 GLU A CA 1
ATOM 698 C C . GLU A 1 97 ? -2.058 5.691 9.030 1.00 89.44 97 GLU A C 1
ATOM 700 O O . GLU A 1 97 ? -2.774 5.932 10.011 1.00 89.44 97 GLU A O 1
ATOM 705 N N . TYR A 1 98 ? -2.361 4.745 8.144 1.00 87.12 98 TYR A N 1
ATOM 706 C CA . TYR A 1 98 ? -3.507 3.856 8.250 1.00 87.12 98 TYR A CA 1
ATOM 707 C C . TYR A 1 98 ? -3.129 2.548 8.939 1.00 87.12 98 TYR A C 1
ATOM 709 O O . TYR A 1 98 ? -3.811 2.168 9.891 1.00 87.12 98 TYR A O 1
ATOM 717 N N . ALA A 1 99 ? -2.076 1.885 8.460 1.00 89.12 99 ALA A N 1
ATOM 718 C CA . ALA A 1 99 ? -1.588 0.617 8.992 1.00 89.12 99 ALA A CA 1
ATOM 719 C C . ALA A 1 99 ? -0.115 0.406 8.626 1.00 89.12 99 ALA A C 1
ATOM 721 O O . ALA A 1 99 ? 0.342 0.859 7.571 1.00 89.12 99 ALA A O 1
ATOM 722 N N . LEU A 1 100 ? 0.605 -0.321 9.478 1.00 89.31 100 LEU A N 1
ATOM 723 C CA . LEU A 1 100 ? 1.933 -0.833 9.161 1.00 89.31 100 LEU A CA 1
ATOM 724 C C . LEU A 1 100 ? 1.800 -2.220 8.547 1.00 89.31 100 LEU A C 1
ATOM 726 O O . LEU A 1 100 ? 0.923 -2.993 8.922 1.00 89.31 100 LEU A O 1
ATOM 730 N N . CYS A 1 101 ? 2.665 -2.512 7.588 1.00 88.25 101 CYS A N 1
ATOM 731 C CA . CYS A 1 101 ? 2.646 -3.755 6.847 1.00 88.25 101 CYS A CA 1
ATOM 732 C C . CYS A 1 101 ? 3.815 -4.641 7.272 1.00 88.25 101 CYS A C 1
ATOM 734 O O . CYS A 1 101 ? 4.977 -4.224 7.250 1.00 88.25 101 CYS A O 1
ATOM 736 N N . GLU A 1 102 ? 3.523 -5.894 7.584 1.00 84.50 102 GLU A N 1
ATOM 737 C CA . GLU A 1 102 ? 4.525 -6.911 7.878 1.00 84.50 102 GLU A CA 1
ATOM 738 C C . GLU A 1 102 ? 4.624 -7.897 6.721 1.00 84.50 102 GLU A C 1
ATOM 740 O O . GLU A 1 102 ? 3.650 -8.136 6.007 1.00 84.50 102 GLU A O 1
ATOM 745 N N . ARG A 1 103 ? 5.812 -8.479 6.516 1.00 75.19 103 ARG A N 1
ATOM 746 C CA . ARG A 1 103 ? 5.967 -9.541 5.520 1.00 75.19 103 ARG A CA 1
ATOM 747 C C . ARG A 1 103 ? 5.118 -10.736 5.932 1.00 75.19 103 ARG A C 1
ATOM 749 O O . ARG A 1 103 ? 5.363 -11.342 6.971 1.00 75.19 103 ARG A O 1
ATOM 756 N N . PHE A 1 104 ? 4.192 -11.110 5.070 1.00 69.75 104 PHE A N 1
ATOM 757 C CA . PHE A 1 104 ? 3.321 -12.258 5.248 1.00 69.75 104 PHE A CA 1
ATOM 758 C C . PHE A 1 104 ? 3.349 -13.043 3.949 1.00 69.75 104 PHE A C 1
ATOM 760 O O . PHE A 1 104 ? 3.045 -12.468 2.915 1.00 69.75 104 PHE A O 1
ATOM 767 N N . SER A 1 105 ? 3.773 -14.308 3.992 1.00 62.84 105 SER A N 1
ATOM 768 C CA . SER A 1 105 ? 3.845 -15.187 2.822 1.00 62.84 105 SER A CA 1
ATOM 769 C C . SER A 1 105 ? 2.978 -16.406 3.068 1.00 62.84 105 SER A C 1
ATOM 771 O O . SER A 1 105 ? 3.318 -17.249 3.898 1.00 62.84 105 SER A O 1
ATOM 773 N N . GLU A 1 106 ? 1.867 -16.494 2.343 1.00 54.56 106 GLU A N 1
ATOM 774 C CA . GLU A 1 106 ? 1.014 -17.676 2.318 1.00 54.56 106 GLU A CA 1
ATOM 775 C C . GLU A 1 106 ? 0.908 -18.164 0.865 1.00 54.56 106 GLU A C 1
ATOM 777 O O . GLU A 1 106 ? 0.654 -17.357 -0.033 1.00 54.56 106 GLU A O 1
ATOM 782 N N . PRO A 1 107 ? 1.181 -19.450 0.584 1.00 50.75 107 PRO A N 1
ATOM 783 C CA . PRO A 1 107 ? 0.994 -20.000 -0.749 1.00 50.75 107 PRO A CA 1
ATOM 784 C C . PRO A 1 107 ? -0.502 -20.160 -1.032 1.00 50.75 107 PRO A C 1
ATOM 786 O O . PRO A 1 107 ? -1.180 -20.904 -0.327 1.00 50.75 107 PRO A O 1
ATOM 789 N N . ASP A 1 108 ? -1.007 -19.528 -2.091 1.00 51.59 108 ASP A N 1
ATOM 790 C CA . ASP A 1 108 ? -2.349 -19.811 -2.596 1.00 51.59 108 ASP A CA 1
ATOM 791 C C . ASP A 1 108 ? -2.345 -20.569 -3.930 1.00 51.59 108 ASP A C 1
ATOM 793 O O . ASP A 1 108 ? -1.375 -20.591 -4.692 1.00 51.59 108 ASP A O 1
ATOM 797 N N . ASN A 1 109 ? -3.482 -21.211 -4.203 1.00 51.16 109 ASN A N 1
ATOM 798 C CA . ASN A 1 109 ? -3.725 -22.011 -5.404 1.00 51.16 109 ASN A CA 1
ATOM 799 C C . ASN A 1 109 ? -3.896 -21.172 -6.684 1.00 51.16 109 ASN A C 1
ATOM 801 O O . ASN A 1 109 ? -4.040 -21.743 -7.765 1.00 51.16 109 ASN A O 1
ATOM 805 N N . PHE A 1 110 ? -3.914 -19.844 -6.573 1.00 53.97 110 PHE A N 1
ATOM 806 C CA . PHE A 1 110 ? -3.977 -18.907 -7.692 1.00 53.97 110 PHE A CA 1
ATOM 807 C C . PHE A 1 110 ? -2.587 -18.375 -8.071 1.00 53.97 110 PHE A C 1
ATOM 809 O O . PHE A 1 110 ? -2.469 -17.690 -9.083 1.00 53.97 110 PHE A O 1
ATOM 816 N N . GLY A 1 111 ? -1.547 -18.765 -7.319 1.00 54.12 111 GLY A N 1
ATOM 817 C CA . GLY A 1 111 ? -0.144 -18.382 -7.469 1.00 54.12 111 GLY A CA 1
ATOM 818 C C . GLY A 1 111 ? 0.172 -16.986 -6.913 1.00 54.12 111 GLY A C 1
ATOM 819 O O . GLY A 1 111 ? 1.271 -16.471 -7.153 1.00 54.12 111 GLY A O 1
ATOM 820 N N . ILE A 1 112 ? -0.800 -16.328 -6.266 1.00 53.22 112 ILE A N 1
ATOM 821 C CA . ILE A 1 112 ? -0.643 -14.991 -5.701 1.00 53.22 112 ILE A CA 1
ATOM 822 C C . ILE A 1 112 ? 0.058 -15.182 -4.356 1.00 53.22 112 ILE A C 1
ATOM 824 O O . ILE A 1 112 ? -0.527 -15.465 -3.327 1.00 53.22 112 ILE A O 1
ATOM 828 N N . HIS A 1 113 ? 1.380 -15.052 -4.334 1.00 58.19 113 HIS A N 1
ATOM 829 C CA . HIS A 1 113 ? 2.070 -14.950 -3.054 1.00 58.19 113 HIS A CA 1
ATOM 830 C C . HIS A 1 113 ? 1.675 -13.612 -2.427 1.00 58.19 113 HIS A C 1
ATOM 832 O O . HIS A 1 113 ? 2.122 -12.563 -2.901 1.00 58.19 113 HIS A O 1
ATOM 838 N N . THR A 1 114 ? 0.802 -13.626 -1.417 1.00 55.34 114 THR A N 1
ATOM 839 C CA . THR A 1 114 ? 0.689 -12.497 -0.488 1.00 55.34 114 THR A CA 1
ATOM 840 C C . THR A 1 114 ? 2.105 -12.204 -0.010 1.00 55.34 114 THR A C 1
ATOM 842 O O . THR A 1 114 ? 2.825 -13.144 0.326 1.00 55.34 114 THR A O 1
ATOM 845 N N . THR A 1 115 ? 2.545 -10.948 -0.076 1.00 68.31 115 THR A N 1
ATOM 846 C CA 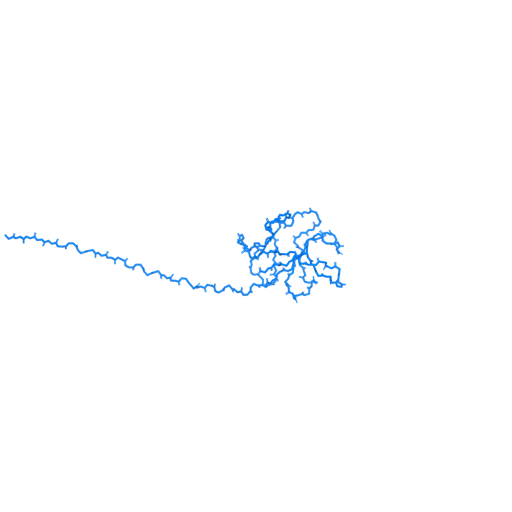. THR A 1 115 ? 3.901 -10.583 0.368 1.00 68.31 115 THR A CA 1
ATOM 847 C C . THR A 1 115 ? 3.836 -9.756 1.643 1.00 68.31 115 THR A C 1
ATOM 849 O O . THR A 1 115 ? 4.765 -9.818 2.452 1.00 68.31 115 THR A O 1
ATOM 852 N N . PHE A 1 116 ? 2.744 -9.010 1.848 1.00 77.38 116 PHE A N 1
ATOM 853 C CA . PHE A 1 116 ? 2.562 -8.160 3.015 1.00 77.38 116 PHE A CA 1
ATOM 854 C C . PHE A 1 116 ? 1.121 -8.158 3.533 1.00 77.38 116 PHE A C 1
ATOM 856 O O . PHE A 1 116 ? 0.170 -8.195 2.754 1.00 77.38 116 PHE A O 1
ATOM 863 N N . HIS A 1 117 ? 0.993 -8.074 4.854 1.00 84.69 117 HIS A N 1
ATOM 864 C CA . HIS A 1 117 ? -0.260 -7.943 5.592 1.00 84.69 117 HIS A CA 1
ATOM 865 C C . HIS A 1 117 ? -0.214 -6.660 6.423 1.00 84.69 117 HIS A C 1
ATOM 867 O O . HIS A 1 117 ? 0.763 -6.450 7.144 1.00 84.69 117 HIS A O 1
ATOM 873 N N . CYS A 1 118 ? -1.236 -5.810 6.315 1.00 84.81 118 CYS A N 1
ATOM 874 C CA . CYS A 1 118 ? -1.283 -4.505 6.975 1.00 84.81 118 CYS A CA 1
ATOM 875 C C . CYS A 1 118 ? -2.500 -4.408 7.904 1.00 84.81 118 CYS A C 1
ATOM 877 O O . CYS A 1 118 ? -3.635 -4.490 7.423 1.00 84.81 118 CYS A O 1
ATOM 879 N N . ALA A 1 119 ? -2.275 -4.218 9.210 1.00 82.50 119 ALA A N 1
ATOM 880 C CA . ALA A 1 119 ? -3.317 -4.204 10.247 1.00 82.50 119 ALA A CA 1
ATOM 881 C C . ALA A 1 119 ? -3.087 -3.138 11.331 1.00 82.50 119 ALA A C 1
ATOM 883 O O . ALA A 1 119 ? -1.918 -2.747 11.553 1.00 82.50 119 ALA A O 1
#

Organism: Mycena chlorophos (NCBI:txid658473)

Secondary structure (DSSP, 8-state):
-----PPPP-------------PPP-PPPEEEEEEETTTTTEEEEEETTS-GGG-EEEEETTS-GGG-EE--TT--S-EEEE-TTSSS-EEEETTEEEEEEEE-----TTS----EEE-

Foldseek 3Di:
DDDDDDDDDDDDDDDDDDDPDPPPDPAFKKFWFAQDDLDARFTWIAGPPDDCVQIDTLGGHPDQSQVGWDDYPPDPAIKGWPQRVHPQTAIDGPNHGDWTWDQDFDQDPSRGTRGIMTD

pLDDT: mean 71.74, std 15.8, range [40.16, 93.06]